Protein AF-A0A3A9E2R1-F1 (afdb_monomer)

Foldseek 3Di:
DDDDDDDPVNVVVLVVCVVVVHDCVVVVVVVVCVRVVHDDDCVVVDDADDDPRGPHD

Radius of gyration: 12.68 Å; Cα contacts (8 Å, |Δi|>4): 34; chains: 1; bounding box: 26×29×26 Å

pLDDT: mean 96.74, std 1.79, range [86.5, 98.5]

Secondary structure (DSSP, 8-state):
-PPP---HHHHHHHHHHHHTT---HHHHHHHHHHHHTPPPPGGG------GGGTT--

Mean predicted aligned error: 2.45 Å

Sequence (57 aa):
MYQVKFTTAYKKAYKLMKKRGLDISLLDEVVDLLHQGRQLEERYCDHGLTGDLAGFR

Structure (mmCIF, N/CA/C/O backbone):
data_AF-A0A3A9E2R1-F1
#
_entry.id   AF-A0A3A9E2R1-F1
#
loop_
_atom_site.group_PDB
_atom_site.id
_atom_site.type_symbol
_atom_site.label_atom_id
_atom_site.label_alt_id
_atom_site.label_comp_id
_atom_site.label_asym_id
_atom_site.label_entity_id
_atom_site.label_seq_id
_atom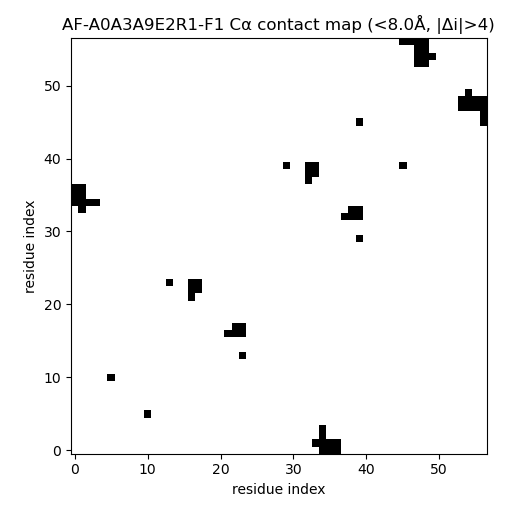_site.pdbx_PDB_ins_code
_atom_site.Cartn_x
_atom_site.Cartn_y
_atom_site.Cartn_z
_atom_site.occupancy
_atom_site.B_iso_or_equiv
_atom_site.auth_seq_id
_atom_site.auth_comp_id
_atom_site.auth_asym_id
_atom_site.auth_atom_id
_atom_site.pdbx_PDB_model_num
ATOM 1 N N . MET A 1 1 ? -3.547 -17.805 -3.020 1.00 86.50 1 MET A N 1
ATOM 2 C CA . MET A 1 1 ? -3.581 -16.875 -1.874 1.00 86.50 1 MET A CA 1
ATOM 3 C C . MET A 1 1 ? -2.149 -16.539 -1.498 1.00 86.50 1 MET A C 1
ATOM 5 O O . MET A 1 1 ? -1.389 -17.439 -1.156 1.00 86.50 1 MET A O 1
ATOM 9 N N . TYR A 1 2 ? -1.746 -15.285 -1.668 1.00 94.00 2 TYR A N 1
ATOM 10 C CA . TYR A 1 2 ? -0.384 -14.825 -1.402 1.00 94.00 2 TYR A CA 1
ATOM 11 C C . TYR A 1 2 ? -0.208 -14.426 0.062 1.00 94.00 2 TYR A C 1
ATOM 13 O O . TYR A 1 2 ? -1.147 -13.972 0.707 1.00 94.00 2 TYR A O 1
ATOM 21 N N . GLN A 1 3 ? 1.002 -14.549 0.603 1.00 96.31 3 GLN A N 1
ATOM 22 C CA . GLN A 1 3 ? 1.285 -14.061 1.950 1.00 96.31 3 GLN A CA 1
ATOM 23 C C . GLN A 1 3 ? 1.454 -12.536 1.936 1.00 96.31 3 GLN A C 1
ATOM 25 O O . GLN A 1 3 ? 2.393 -12.019 1.334 1.00 96.31 3 GLN A O 1
ATOM 30 N N . VAL A 1 4 ? 0.584 -11.818 2.647 1.00 95.31 4 VAL A N 1
ATOM 31 C CA . VAL A 1 4 ? 0.679 -10.356 2.768 1.00 95.31 4 VAL A CA 1
ATOM 32 C C . VAL A 1 4 ? 1.739 -9.982 3.804 1.00 95.31 4 VAL A C 1
ATOM 34 O O . VAL A 1 4 ? 1.718 -10.460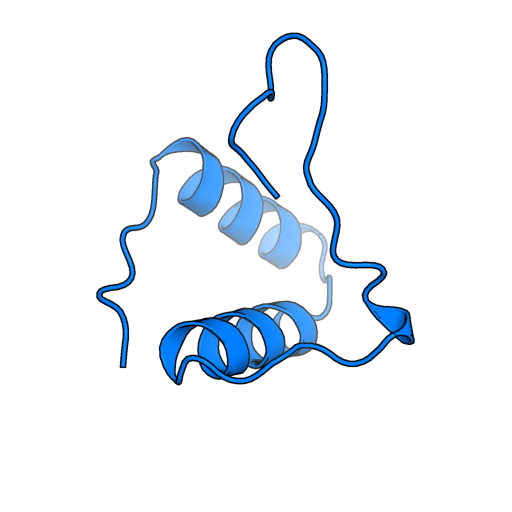 4.940 1.00 95.31 4 VAL A O 1
ATOM 37 N N . LYS A 1 5 ? 2.672 -9.103 3.423 1.00 96.81 5 LYS A N 1
ATOM 38 C CA . LYS A 1 5 ? 3.695 -8.545 4.317 1.00 96.81 5 LYS A CA 1
ATOM 39 C C . LYS A 1 5 ? 3.634 -7.024 4.286 1.00 96.81 5 LYS A C 1
ATOM 41 O O . LYS A 1 5 ? 3.862 -6.404 3.255 1.00 96.81 5 LYS A O 1
ATOM 46 N N . PHE A 1 6 ? 3.376 -6.416 5.440 1.00 96.75 6 PHE A N 1
ATOM 47 C CA . PHE A 1 6 ? 3.296 -4.962 5.560 1.00 96.75 6 PHE A CA 1
ATOM 48 C C . PHE A 1 6 ? 4.636 -4.351 5.965 1.00 96.75 6 PHE A C 1
ATOM 50 O O . PHE A 1 6 ? 5.151 -4.628 7.054 1.00 96.75 6 PHE A O 1
ATOM 57 N N . THR A 1 7 ? 5.155 -3.453 5.131 1.00 97.94 7 THR A N 1
ATOM 58 C CA . THR A 1 7 ? 6.345 -2.657 5.449 1.00 97.94 7 THR A CA 1
ATOM 59 C C . THR A 1 7 ? 6.040 -1.599 6.514 1.00 97.94 7 THR A C 1
ATOM 61 O O . THR A 1 7 ? 4.887 -1.247 6.791 1.00 97.94 7 THR A O 1
ATOM 64 N N . THR A 1 8 ? 7.084 -1.052 7.135 1.00 98.44 8 THR A N 1
ATOM 65 C CA . THR A 1 8 ? 6.938 0.068 8.078 1.00 98.44 8 THR A CA 1
ATOM 66 C C . THR A 1 8 ? 6.415 1.328 7.382 1.00 98.44 8 THR A C 1
ATOM 68 O O . THR A 1 8 ? 5.590 2.037 7.962 1.00 98.44 8 THR A O 1
ATOM 71 N N . ALA A 1 9 ? 6.837 1.575 6.136 1.00 97.88 9 ALA A N 1
ATOM 72 C CA . ALA A 1 9 ? 6.350 2.669 5.298 1.00 97.88 9 ALA A CA 1
ATOM 73 C C . ALA A 1 9 ? 4.845 2.540 5.018 1.00 97.88 9 ALA A C 1
ATOM 75 O O . ALA A 1 9 ? 4.100 3.487 5.273 1.00 97.8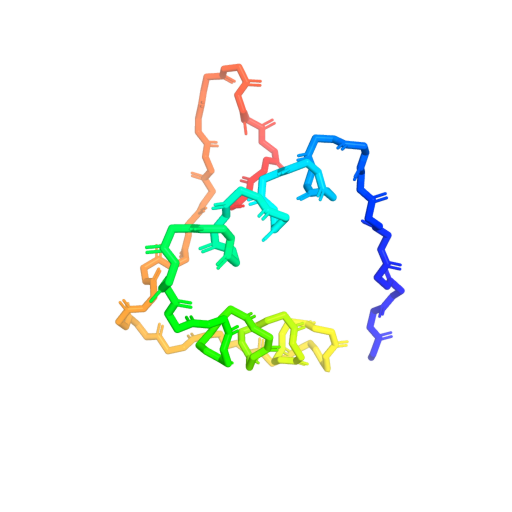8 9 ALA A O 1
ATOM 76 N N . TYR A 1 10 ? 4.384 1.346 4.625 1.00 97.94 10 TYR A N 1
ATOM 77 C CA . TYR A 1 10 ? 2.963 1.064 4.406 1.00 97.94 10 TYR A CA 1
ATOM 78 C C . TYR A 1 10 ? 2.127 1.371 5.654 1.00 97.94 10 TYR A C 1
ATOM 80 O O . TYR A 1 10 ? 1.171 2.143 5.603 1.00 97.94 10 TYR A O 1
ATOM 88 N N . LYS A 1 11 ? 2.530 0.844 6.821 1.00 98.06 11 LYS A N 1
ATOM 89 C CA . LYS A 1 11 ? 1.805 1.057 8.088 1.00 98.06 11 LYS A CA 1
ATOM 90 C C . LYS A 1 11 ? 1.698 2.540 8.464 1.00 98.06 11 LYS A C 1
ATOM 92 O O . LYS A 1 11 ? 0.685 2.954 9.027 1.00 98.06 11 LYS A O 1
ATOM 97 N N . LYS A 1 12 ? 2.735 3.339 8.182 1.00 98.50 12 LYS A N 1
ATOM 98 C CA . LYS A 1 12 ? 2.721 4.794 8.407 1.00 98.50 12 LYS A CA 1
ATOM 99 C C . LYS A 1 12 ? 1.750 5.496 7.452 1.00 98.50 12 LYS A C 1
ATOM 101 O O . LYS A 1 12 ? 0.938 6.293 7.921 1.00 98.50 12 LYS A O 1
ATOM 106 N N . ALA A 1 13 ? 1.794 5.170 6.159 1.00 98.12 13 ALA A N 1
ATOM 107 C CA . ALA A 1 13 ? 0.895 5.734 5.152 1.00 98.12 13 ALA A CA 1
ATOM 108 C C . ALA A 1 13 ? -0.576 5.405 5.455 1.00 98.12 13 ALA A C 1
ATOM 110 O O . ALA A 1 13 ? -1.406 6.308 5.509 1.00 98.12 13 ALA A O 1
ATOM 111 N N . TYR A 1 14 ? -0.875 4.149 5.794 1.00 98.19 14 TYR A N 1
ATOM 112 C CA . TYR A 1 14 ? -2.216 3.691 6.165 1.00 98.19 14 TYR A CA 1
ATOM 113 C C . TYR A 1 14 ? -2.809 4.487 7.343 1.00 98.19 14 TYR A C 1
ATOM 115 O O . TYR A 1 14 ? -3.939 4.974 7.286 1.00 98.19 14 TYR A O 1
ATOM 123 N N . LYS A 1 15 ? -2.022 4.703 8.409 1.00 98.12 15 LYS A N 1
ATOM 124 C CA . LYS A 1 15 ? -2.438 5.536 9.555 1.00 98.12 15 LYS A CA 1
ATOM 125 C C . LYS A 1 15 ? -2.662 6.999 9.162 1.00 98.12 15 LYS A C 1
ATOM 127 O O . LYS A 1 15 ? -3.581 7.633 9.676 1.00 98.12 15 LYS A O 1
ATOM 132 N N . LEU A 1 16 ? -1.833 7.540 8.268 1.00 98.38 16 LEU A N 1
ATOM 133 C CA . LEU A 1 16 ? -1.969 8.911 7.777 1.00 98.38 16 LEU A CA 1
ATOM 134 C C . LEU A 1 16 ? -3.241 9.092 6.939 1.00 98.38 16 LEU A C 1
ATOM 136 O O . LEU A 1 16 ? -3.936 10.088 7.121 1.00 98.38 16 LEU A O 1
ATOM 140 N N . MET A 1 17 ? -3.569 8.130 6.073 1.00 98.06 17 MET A N 1
ATOM 141 C CA . MET A 1 17 ? -4.813 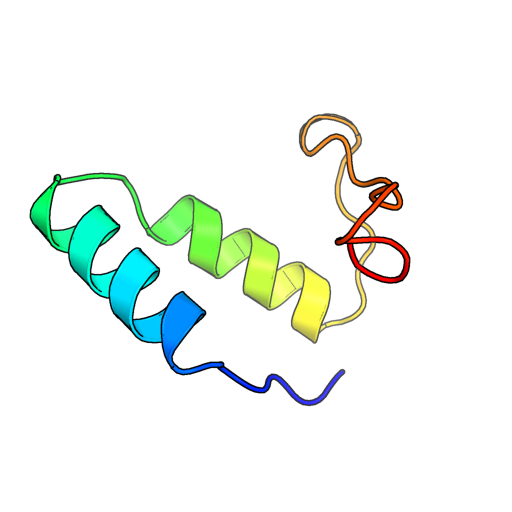8.130 5.294 1.00 98.06 17 MET A CA 1
ATOM 142 C C . MET A 1 17 ? -6.036 8.119 6.218 1.00 98.06 17 MET A C 1
ATOM 144 O O . MET A 1 17 ? -6.916 8.964 6.062 1.00 98.06 17 MET A O 1
ATOM 148 N N . LYS A 1 18 ? -6.027 7.258 7.252 1.00 97.62 18 LYS A N 1
ATOM 149 C CA . LYS A 1 18 ? -7.070 7.238 8.297 1.00 97.62 18 LYS A CA 1
ATOM 150 C C . LYS A 1 18 ? -7.217 8.591 8.980 1.00 97.62 18 LYS A C 1
ATOM 152 O O . LYS A 1 18 ? -8.320 9.109 9.095 1.00 97.62 18 LYS A O 1
ATOM 157 N N . LYS A 1 19 ? -6.098 9.198 9.389 1.00 98.19 19 LYS A N 1
ATOM 158 C CA . LYS A 1 19 ? -6.092 10.522 10.031 1.00 98.19 19 LYS A CA 1
ATOM 159 C C . LYS A 1 19 ? -6.657 11.625 9.125 1.00 98.19 19 LYS A C 1
ATOM 161 O O . LYS A 1 19 ? -7.211 12.591 9.633 1.00 98.19 19 LYS A O 1
ATOM 166 N N . ARG A 1 20 ? -6.503 11.494 7.805 1.00 98.19 20 ARG A N 1
ATOM 167 C CA . ARG A 1 20 ? -7.017 12.442 6.804 1.00 98.19 20 ARG A CA 1
ATOM 168 C C . ARG A 1 20 ? -8.492 12.220 6.448 1.00 98.19 20 ARG A C 1
ATOM 170 O O . ARG A 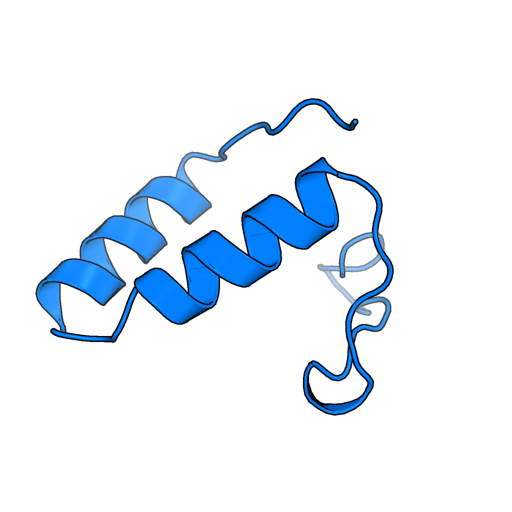1 20 ? -9.018 12.999 5.664 1.00 98.19 20 ARG A O 1
ATOM 177 N N . GLY A 1 21 ? -9.144 11.192 6.999 1.00 97.62 21 GLY A N 1
ATOM 178 C CA . GLY A 1 21 ? -10.541 10.875 6.695 1.00 97.62 21 GLY A CA 1
ATOM 179 C C . GLY A 1 21 ? -10.754 10.309 5.289 1.00 97.62 21 GLY A C 1
ATOM 180 O O . GLY A 1 21 ? -11.847 10.433 4.750 1.00 97.62 21 GLY A O 1
ATOM 181 N N . LEU A 1 22 ? -9.716 9.723 4.679 1.00 97.75 22 LEU A N 1
ATOM 182 C CA . LEU A 1 22 ? -9.868 9.017 3.408 1.00 97.75 22 LEU A CA 1
ATOM 183 C C . LEU A 1 22 ? -10.637 7.714 3.619 1.00 97.75 22 LEU A C 1
ATOM 185 O O . LEU A 1 22 ? -10.511 7.078 4.668 1.00 97.75 22 LEU A O 1
ATOM 189 N N . ASP A 1 23 ? -11.376 7.297 2.597 1.00 97.56 23 ASP A N 1
ATOM 190 C CA . ASP A 1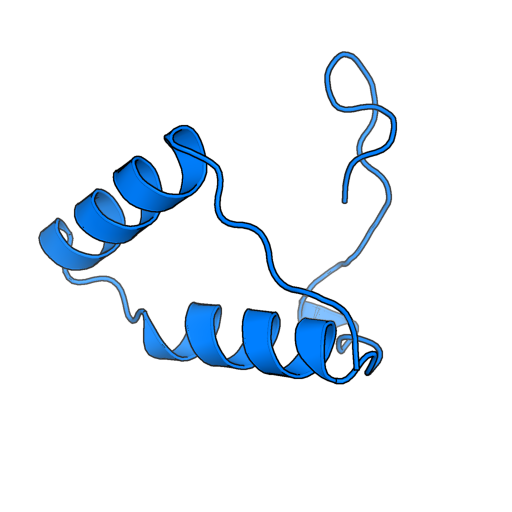 23 ? -12.037 6.002 2.606 1.00 97.56 23 ASP A CA 1
ATOM 191 C C . ASP A 1 23 ? -11.005 4.878 2.446 1.00 97.56 23 ASP A C 1
ATOM 193 O O . ASP A 1 23 ? -10.421 4.670 1.383 1.00 97.56 23 ASP A O 1
ATOM 197 N N . ILE A 1 24 ? -10.743 4.176 3.546 1.00 97.69 24 ILE A N 1
ATOM 198 C CA . ILE A 1 24 ? -9.765 3.089 3.602 1.00 97.69 24 ILE A CA 1
ATOM 199 C C . ILE A 1 24 ? -10.334 1.781 3.062 1.00 97.69 24 ILE A C 1
ATOM 201 O O . ILE A 1 24 ? -9.556 0.919 2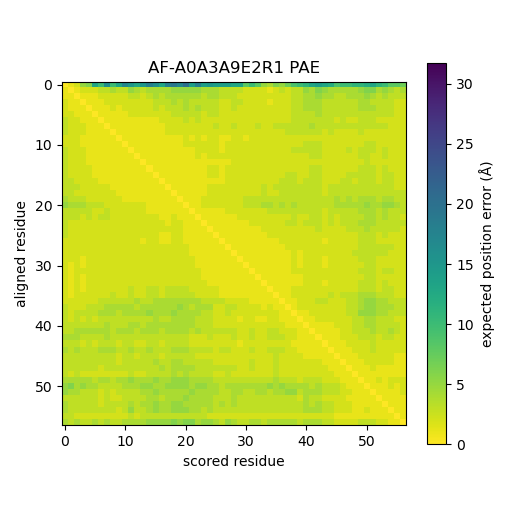.661 1.00 97.69 24 ILE A O 1
ATOM 205 N N . SER A 1 25 ? -11.662 1.644 3.006 1.00 97.62 25 SER A N 1
ATOM 206 C CA . SER A 1 25 ? -12.295 0.418 2.514 1.00 97.62 25 SER A CA 1
ATOM 207 C C . SER A 1 25 ? -11.891 0.122 1.068 1.00 97.62 25 SER A C 1
ATOM 209 O O . SER A 1 25 ? -11.612 -1.026 0.738 1.00 97.62 25 SER A O 1
ATOM 211 N N . LEU A 1 26 ? -11.716 1.170 0.255 1.00 97.25 26 LEU A N 1
ATOM 212 C CA . LEU A 1 26 ? -11.229 1.077 -1.123 1.00 97.25 26 LEU A CA 1
ATOM 213 C C . LEU A 1 26 ? -9.819 0.475 -1.219 1.00 97.25 26 LEU A C 1
ATOM 215 O O . LEU A 1 26 ? -9.517 -0.254 -2.159 1.00 97.25 26 LEU A O 1
ATOM 219 N N . LEU A 1 27 ? -8.939 0.788 -0.263 1.00 97.19 27 LEU A N 1
ATOM 220 C CA . LEU A 1 27 ? -7.594 0.215 -0.219 1.00 97.19 27 LEU A CA 1
ATOM 221 C C . LEU A 1 27 ? -7.637 -1.236 0.266 1.00 97.19 27 LEU A C 1
ATOM 223 O O . LEU A 1 27 ? -6.964 -2.089 -0.311 1.00 97.19 27 LEU A O 1
ATOM 227 N N . ASP A 1 28 ? -8.412 -1.502 1.319 1.00 96.88 28 ASP A N 1
ATOM 228 C CA . ASP A 1 28 ? -8.533 -2.835 1.910 1.00 96.88 28 ASP A CA 1
ATOM 229 C C . ASP A 1 28 ? -9.111 -3.836 0.882 1.00 96.88 28 ASP A C 1
ATOM 231 O O . ASP A 1 28 ? -8.577 -4.935 0.739 1.00 96.88 28 ASP A O 1
ATOM 235 N N . GLU A 1 29 ? -10.095 -3.423 0.073 1.00 97.19 29 GLU A N 1
ATOM 236 C CA . GLU A 1 29 ? -10.657 -4.232 -1.021 1.00 97.19 29 GLU A CA 1
ATOM 237 C C . GLU A 1 29 ? -9.598 -4.631 -2.060 1.00 97.19 29 GLU A C 1
ATOM 239 O O . GLU A 1 29 ? -9.467 -5.806 -2.411 1.00 97.19 29 GLU A O 1
ATOM 244 N N . VAL A 1 30 ? -8.791 -3.675 -2.530 1.00 97.00 30 VAL A N 1
ATOM 245 C CA . VAL A 1 30 ? -7.735 -3.943 -3.520 1.00 97.00 30 VAL A CA 1
ATOM 246 C C . VAL A 1 30 ? -6.666 -4.874 -2.948 1.00 97.00 30 VAL A C 1
ATOM 248 O O . VAL A 1 30 ? -6.221 -5.802 -3.628 1.00 97.00 30 VAL A O 1
ATOM 251 N N . VAL A 1 31 ? -6.268 -4.672 -1.689 1.00 96.19 31 VAL A N 1
ATOM 252 C CA . VAL A 1 31 ? -5.302 -5.550 -1.012 1.00 96.19 31 VAL A CA 1
ATOM 253 C C . VAL A 1 31 ? -5.849 -6.973 -0.885 1.00 96.19 31 VAL A C 1
ATOM 255 O O . VAL A 1 31 ? -5.097 -7.925 -1.109 1.00 96.19 31 VAL A O 1
ATOM 258 N N . ASP A 1 32 ? -7.141 -7.137 -0.600 1.00 96.69 32 ASP A N 1
ATOM 259 C CA . ASP A 1 32 ? -7.792 -8.447 -0.523 1.00 96.69 32 ASP A CA 1
ATOM 260 C C . ASP A 1 32 ? -7.882 -9.141 -1.890 1.00 96.69 32 ASP A C 1
ATOM 262 O O . ASP A 1 32 ? -7.617 -10.346 -1.989 1.00 96.69 32 ASP A O 1
ATOM 266 N N . LEU A 1 33 ? -8.183 -8.403 -2.965 1.00 96.81 33 LEU A N 1
ATOM 267 C CA . LEU A 1 33 ? -8.148 -8.930 -4.336 1.00 96.81 33 LEU A CA 1
ATOM 268 C C . LEU A 1 33 ? -6.748 -9.448 -4.689 1.00 96.81 33 LEU A C 1
ATOM 270 O O . LEU A 1 33 ? -6.600 -10.591 -5.142 1.00 96.81 33 LEU A O 1
ATOM 274 N N . LEU A 1 34 ? -5.716 -8.646 -4.405 1.00 96.19 34 LEU A N 1
ATOM 275 C CA . LEU A 1 34 ? -4.320 -9.024 -4.620 1.00 96.19 34 LEU A CA 1
ATOM 276 C C . LEU A 1 34 ? -3.933 -10.229 -3.762 1.00 96.19 34 LEU A C 1
ATOM 278 O O . LEU A 1 34 ? -3.329 -11.169 -4.266 1.00 96.19 34 LEU A O 1
ATOM 282 N N . HIS A 1 35 ? -4.323 -10.262 -2.489 1.00 96.44 35 HIS A N 1
ATOM 283 C CA . HIS A 1 35 ? -4.078 -11.384 -1.585 1.00 96.44 35 HIS A CA 1
ATOM 284 C C . HIS A 1 35 ? -4.677 -12.699 -2.104 1.00 96.44 35 HIS A C 1
ATOM 286 O O . HIS A 1 35 ? -4.050 -13.762 -2.011 1.00 96.44 35 HIS A O 1
ATOM 292 N N . GLN A 1 36 ? -5.864 -12.642 -2.703 1.00 97.31 36 GLN A N 1
ATOM 293 C CA . GLN A 1 36 ? -6.504 -13.796 -3.333 1.00 97.31 36 GLN A CA 1
ATOM 294 C C . GLN A 1 36 ? -5.824 -14.208 -4.649 1.00 97.31 36 GLN A C 1
ATOM 296 O O . GLN A 1 36 ? -6.010 -15.339 -5.096 1.00 97.31 36 GLN A O 1
ATOM 301 N N . GLY A 1 37 ? -4.984 -13.343 -5.221 1.00 95.06 37 GLY A N 1
ATOM 302 C CA . GLY A 1 37 ? -4.339 -13.530 -6.518 1.00 95.06 37 GLY A CA 1
ATOM 303 C C . GLY A 1 37 ? -5.261 -13.230 -7.693 1.00 95.06 37 GLY A C 1
ATOM 304 O O . GLY A 1 37 ? -5.064 -13.773 -8.778 1.00 95.06 37 GLY A O 1
ATOM 305 N N . ARG A 1 38 ? -6.287 -12.400 -7.474 1.00 95.44 38 ARG A N 1
ATOM 306 C CA . ARG A 1 38 ? -7.171 -11.931 -8.540 1.00 95.44 38 ARG A CA 1
ATOM 307 C C . ARG A 1 38 ? -6.506 -10.796 -9.309 1.00 95.44 38 ARG A C 1
ATOM 309 O O . ARG A 1 38 ? -5.744 -10.011 -8.750 1.00 95.44 38 ARG A O 1
ATOM 316 N N . GLN A 1 39 ? -6.828 -10.711 -10.592 1.00 93.75 39 GLN A N 1
ATOM 317 C CA . GLN A 1 39 ? -6.432 -9.585 -11.422 1.00 93.75 39 GLN A CA 1
ATOM 318 C C . GLN A 1 39 ? -7.284 -8.362 -11.068 1.00 93.75 39 GLN A C 1
ATOM 320 O O . GLN A 1 39 ? -8.493 -8.486 -10.869 1.00 93.75 39 GLN A O 1
ATOM 325 N N . LEU A 1 40 ? -6.645 -7.196 -10.979 1.00 96.25 40 LEU A N 1
ATOM 326 C CA . LEU A 1 40 ? -7.340 -5.931 -10.775 1.00 96.25 40 LEU A CA 1
ATOM 327 C C . LEU A 1 40 ? -8.022 -5.477 -12.069 1.00 96.25 40 LEU A C 1
ATOM 329 O O . LEU A 1 40 ? -7.529 -5.725 -13.170 1.00 96.25 40 LEU A O 1
ATOM 333 N N . GLU A 1 41 ? -9.154 -4.796 -11.921 1.00 96.00 41 GLU A N 1
ATOM 334 C CA . GLU A 1 41 ? -9.842 -4.144 -13.034 1.00 96.00 41 GLU A CA 1
ATOM 335 C C . GLU A 1 41 ? -8.977 -3.045 -13.670 1.00 96.00 41 GLU A C 1
ATOM 337 O O . GLU A 1 41 ? -8.156 -2.408 -13.007 1.00 96.00 41 GLU A O 1
ATOM 342 N N . GLU A 1 42 ? -9.222 -2.757 -14.948 1.00 96.25 42 GLU A N 1
ATOM 343 C CA . GLU A 1 42 ? -8.461 -1.770 -15.725 1.00 96.25 42 GLU A CA 1
ATOM 344 C C . GLU A 1 42 ? -8.468 -0.366 -15.095 1.00 96.25 42 GLU A C 1
ATOM 346 O O . GLU A 1 42 ? -7.469 0.343 -15.163 1.00 96.25 42 GLU A O 1
ATOM 351 N N . ARG A 1 43 ? -9.541 0.007 -14.381 1.00 96.56 43 ARG A N 1
ATOM 352 C CA . ARG A 1 43 ? -9.656 1.288 -13.654 1.00 96.56 43 ARG A CA 1
ATOM 353 C C . ARG A 1 43 ? -8.570 1.521 -12.599 1.00 96.56 43 ARG A C 1
ATOM 355 O O . ARG A 1 43 ? -8.355 2.665 -12.208 1.00 96.56 43 ARG A O 1
ATOM 362 N N . TYR A 1 44 ? -7.947 0.454 -12.092 1.00 96.06 44 TYR A N 1
AT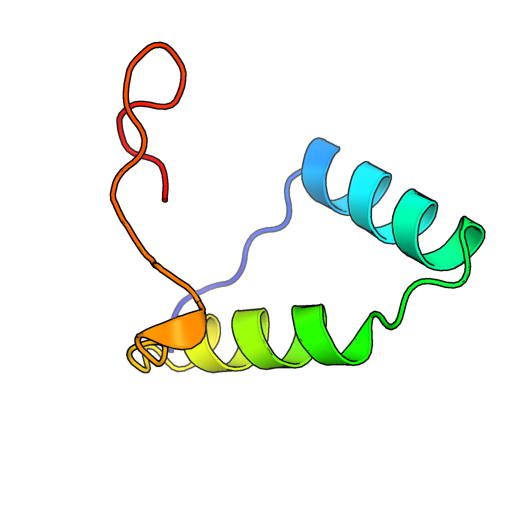OM 363 C CA . TYR A 1 44 ? -6.853 0.552 -11.125 1.00 96.06 44 TYR A CA 1
ATOM 364 C C . TYR A 1 44 ? -5.506 0.810 -11.803 1.00 96.06 44 TYR A C 1
ATOM 366 O O . TYR A 1 44 ? -4.543 1.129 -11.111 1.00 96.06 44 TYR A O 1
ATOM 374 N N . CYS A 1 45 ? -5.447 0.701 -13.137 1.00 95.56 45 CYS A N 1
ATOM 375 C CA . CYS A 1 45 ? -4.266 0.952 -13.952 1.00 95.56 45 CYS A CA 1
ATOM 376 C C . CYS A 1 45 ? -3.020 0.229 -13.414 1.00 95.56 45 CYS A C 1
ATOM 378 O O . CYS A 1 45 ? -1.961 0.841 -13.334 1.00 95.56 45 CYS A O 1
ATOM 380 N N . ASP A 1 46 ? -3.129 -1.041 -13.008 1.00 96.69 46 ASP A N 1
ATOM 381 C CA . ASP A 1 46 ? -1.988 -1.808 -12.485 1.00 96.69 46 ASP A CA 1
ATOM 382 C C . ASP A 1 46 ? -0.908 -1.987 -13.565 1.00 96.69 46 ASP A C 1
ATOM 384 O O . ASP A 1 46 ? -1.180 -2.488 -14.658 1.00 96.69 46 ASP A O 1
ATOM 388 N N . HIS A 1 47 ? 0.324 -1.569 -13.269 1.00 96.31 47 HIS A N 1
ATOM 389 C CA . HIS A 1 47 ? 1.464 -1.669 -14.180 1.00 96.31 47 HIS A CA 1
ATOM 390 C C . HIS A 1 47 ? 2.779 -1.763 -13.402 1.00 96.31 47 HIS A C 1
ATOM 392 O O . HIS A 1 47 ? 2.846 -1.449 -12.221 1.00 96.31 47 HIS A O 1
ATOM 398 N N . GLY A 1 48 ? 3.846 -2.216 -14.061 1.00 97.50 48 GLY A N 1
ATOM 399 C CA . GLY A 1 48 ? 5.178 -2.221 -13.457 1.00 97.50 48 GLY A CA 1
ATOM 400 C C . GLY A 1 48 ? 5.744 -0.807 -13.349 1.00 97.50 48 GLY A C 1
ATOM 401 O O . GLY A 1 48 ? 5.777 -0.077 -14.342 1.00 97.50 48 GLY A O 1
ATOM 402 N N . LEU A 1 49 ? 6.225 -0.439 -12.163 1.00 97.81 49 LEU A N 1
ATOM 403 C CA . LEU A 1 49 ? 6.912 0.831 -11.943 1.00 97.81 49 LEU A CA 1
ATOM 404 C C . LEU A 1 49 ? 8.327 0.802 -12.547 1.00 97.81 49 LEU A C 1
ATOM 406 O O . LEU A 1 49 ? 8.927 -0.257 -12.748 1.00 97.81 49 LEU A O 1
ATOM 410 N N . THR A 1 50 ? 8.869 1.984 -12.840 1.00 97.62 50 THR A N 1
ATOM 411 C CA . THR A 1 50 ? 10.203 2.177 -13.435 1.00 97.62 50 THR A CA 1
ATOM 412 C C . THR A 1 50 ? 11.115 3.006 -12.515 1.00 97.62 50 THR A C 1
ATOM 414 O O . THR A 1 50 ? 10.680 3.511 -11.478 1.00 97.62 50 THR A O 1
ATOM 417 N N . GLY A 1 51 ? 12.402 3.130 -12.862 1.00 97.25 51 GLY A N 1
ATOM 418 C CA . GLY A 1 51 ? 13.385 3.890 -12.074 1.00 97.25 51 GLY A CA 1
ATOM 419 C C . GLY A 1 51 ? 13.741 3.211 -10.748 1.00 97.25 51 GLY A C 1
ATOM 420 O O . GLY A 1 51 ? 13.883 1.991 -10.699 1.00 97.25 51 GLY A O 1
ATOM 421 N N . ASP A 1 52 ? 13.850 3.986 -9.667 1.00 97.56 52 ASP A N 1
ATOM 422 C CA . ASP A 1 52 ? 14.187 3.479 -8.322 1.00 97.56 52 ASP A CA 1
ATOM 423 C C . ASP A 1 52 ? 13.148 2.493 -7.761 1.00 97.56 52 ASP A C 1
ATOM 425 O O . ASP A 1 52 ? 13.421 1.757 -6.813 1.00 97.56 52 ASP A O 1
ATOM 429 N N . LEU A 1 53 ? 11.948 2.474 -8.348 1.00 96.62 53 LEU A N 1
ATOM 430 C CA . LEU A 1 53 ? 10.864 1.557 -8.0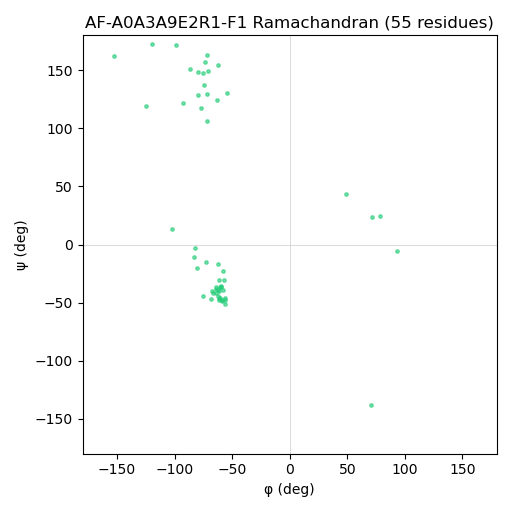06 1.00 96.62 53 LEU A CA 1
ATOM 431 C C . LEU A 1 53 ? 10.722 0.412 -9.021 1.00 96.62 53 LEU A C 1
ATOM 433 O O . LEU A 1 53 ? 9.720 -0.303 -9.002 1.00 96.62 53 LEU A O 1
ATOM 437 N N . ALA A 1 54 ? 11.711 0.204 -9.894 1.00 97.56 54 ALA A N 1
ATOM 438 C CA . ALA A 1 54 ? 11.727 -0.941 -10.795 1.00 97.56 54 ALA A CA 1
ATOM 439 C C . ALA A 1 54 ? 11.591 -2.260 -10.012 1.00 97.56 54 ALA A C 1
ATOM 441 O O . ALA A 1 54 ? 12.291 -2.499 -9.028 1.00 97.56 54 ALA A O 1
ATOM 442 N N . GLY A 1 55 ? 10.670 -3.118 -10.459 1.00 96.19 55 GLY A N 1
ATOM 443 C CA . GLY A 1 55 ? 10.322 -4.376 -9.786 1.00 96.19 55 GLY A CA 1
ATOM 444 C C . GLY A 1 55 ? 9.140 -4.277 -8.812 1.00 96.19 55 GLY A C 1
ATOM 445 O O . GLY A 1 55 ? 8.687 -5.310 -8.318 1.00 96.19 55 GLY A O 1
ATOM 446 N N . PHE A 1 56 ? 8.609 -3.074 -8.578 1.00 96.44 56 PHE A N 1
ATOM 447 C CA . PHE A 1 56 ? 7.333 -2.855 -7.894 1.00 96.44 56 PHE A CA 1
ATOM 448 C C . PHE A 1 56 ? 6.193 -2.604 -8.893 1.00 96.44 56 PHE A C 1
ATOM 450 O O . PHE A 1 56 ? 6.417 -2.482 -10.101 1.00 96.44 56 PHE A O 1
ATOM 457 N N . ARG A 1 57 ? 4.967 -2.572 -8.370 1.00 92.94 57 ARG A N 1
ATOM 458 C CA . ARG A 1 57 ? 3.711 -2.304 -9.075 1.00 92.94 57 ARG A CA 1
ATOM 459 C C . ARG A 1 57 ? 2.889 -1.348 -8.218 1.00 92.94 57 ARG A C 1
ATOM 461 O O . ARG A 1 57 ? 2.988 -1.494 -6.974 1.00 92.94 57 ARG A O 1
#

Nearest PDB structures (foldseek):
  1z8m-assembly1_A  TM=5.797E-01  e=5.185E-01  Helicobacter pylori 26695

Solvent-accessible surface area (backbone atoms only — not comparable to full-atom values): 3638 Å² total; per-residue (Å²): 107,55,87,87,78,84,50,73,66,54,57,52,51,54,54,50,42,55,75,70,69,49,76,56,64,68,56,53,51,53,52,50,39,49,31,58,64,50,83,79,60,75,92,70,63,84,52,77,41,65,75,98,45,52,89,42,106